Protein AF-A0A9P3QQF1-F1 (afdb_monomer_lite)

Radius of gyration: 11.88 Å; chains: 1; bounding box: 28×16×33 Å

InterPro domains:
  IPR029063 S-adenosyl-L-methionine-dependent methyltransferase su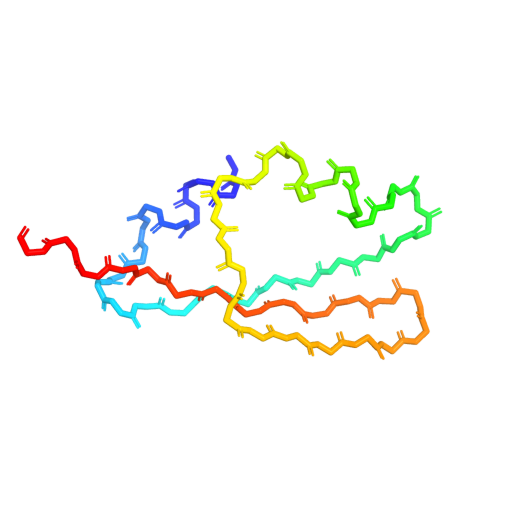perfamily [SSF53335] (2-55)

Foldseek 3Di:
DVVVVLVPADAFGKDKDKDFPPPPHVVVVVVVDPFDFPDWDDDPRMIITMGTNHDDD

Secondary structure (DSSP, 8-state):
-HHHHHHHSPTT-EEEEEEETTTS-HHHHTTS--S--SEEEEETTEEEEEEE-----

Sequence (57 aa):
GFEECMRVLKPNGILIFKWNEDQIKLSEILKIIDFEPLFGNKRSKTHWLVFMKEDRE

Structure (mmCIF, N/CA/C/O backbone):
data_AF-A0A9P3QQF1-F1
#
_entry.id   AF-A0A9P3QQF1-F1
#
loop_
_atom_site.group_PDB
_atom_site.id
_atom_site.type_symbol
_atom_site.label_atom_id
_atom_site.label_alt_id
_atom_site.label_comp_id
_atom_site.label_asym_id
_atom_site.label_entity_id
_atom_site.label_seq_id
_atom_site.pdbx_PDB_ins_code
_atom_site.Cartn_x
_atom_site.Cartn_y
_atom_site.Cartn_z
_atom_site.occupancy
_atom_site.B_iso_or_equiv
_atom_site.auth_seq_id
_atom_site.auth_comp_id
_atom_site.auth_asym_id
_atom_site.auth_atom_id
_atom_site.pdbx_PDB_model_num
ATOM 1 N N . GLY A 1 1 ? -13.422 1.816 -8.264 1.00 85.69 1 GLY A N 1
ATOM 2 C CA . GLY A 1 1 ? -12.556 0.624 -8.146 1.00 85.69 1 GLY A CA 1
ATOM 3 C C . GLY A 1 1 ? -11.821 0.646 -6.825 1.00 85.69 1 GLY A C 1
ATOM 4 O O . GLY A 1 1 ? -12.294 0.036 -5.881 1.00 85.69 1 GLY A O 1
ATOM 5 N N . PHE A 1 2 ? -10.730 1.411 -6.737 1.00 93.75 2 PHE A N 1
ATOM 6 C CA . PHE A 1 2 ? -9.975 1.588 -5.489 1.00 93.75 2 PHE A CA 1
ATOM 7 C C . PHE A 1 2 ? -10.842 2.121 -4.333 1.00 93.75 2 PHE A C 1
ATOM 9 O O . PHE A 1 2 ? -10.847 1.540 -3.253 1.00 93.75 2 PHE A O 1
ATOM 16 N N . GLU A 1 3 ? -11.653 3.153 -4.586 1.00 93.50 3 GLU A N 1
ATOM 17 C CA . GLU A 1 3 ? -12.612 3.687 -3.604 1.00 93.50 3 GLU A CA 1
ATOM 18 C C . GLU A 1 3 ? -13.582 2.634 -3.068 1.00 93.50 3 GLU A C 1
ATOM 20 O O . GLU A 1 3 ? -13.886 2.625 -1.882 1.00 93.50 3 GLU A O 1
ATOM 25 N N . GLU A 1 4 ? -14.044 1.717 -3.921 1.00 95.31 4 GLU A N 1
ATOM 26 C CA . GLU A 1 4 ? -14.966 0.658 -3.511 1.00 95.31 4 GLU A CA 1
ATOM 27 C C . GLU A 1 4 ? -14.266 -0.333 -2.577 1.00 95.31 4 GLU A C 1
ATOM 29 O O . GLU A 1 4 ? -14.835 -0.714 -1.556 1.00 95.31 4 GLU A O 1
ATOM 34 N N . CYS A 1 5 ? -12.998 -0.666 -2.858 1.00 95.44 5 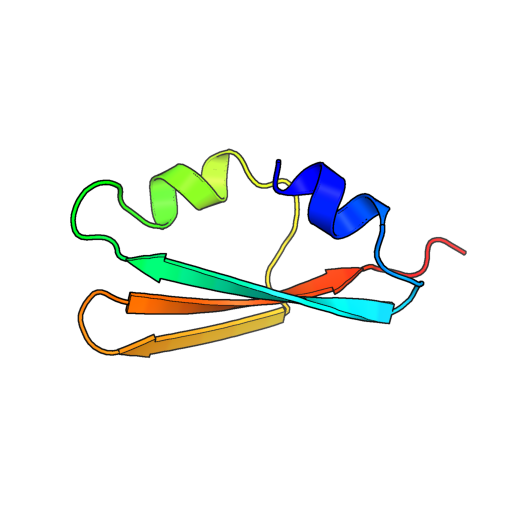CYS A N 1
ATOM 35 C CA . CYS A 1 5 ? -12.167 -1.453 -1.949 1.00 95.44 5 CYS A CA 1
ATOM 36 C C . CYS A 1 5 ? -12.020 -0.761 -0.587 1.00 95.44 5 CYS A C 1
ATOM 38 O O . CYS A 1 5 ? -12.143 -1.421 0.438 1.00 95.44 5 CYS A O 1
ATOM 40 N N . MET A 1 6 ? -11.818 0.560 -0.558 1.00 95.38 6 MET A N 1
ATOM 41 C CA . MET A 1 6 ? -11.751 1.319 0.697 1.00 95.38 6 MET A CA 1
ATOM 42 C C . MET A 1 6 ? -13.115 1.409 1.401 1.00 95.38 6 MET A C 1
ATOM 44 O O . MET A 1 6 ? -13.193 1.300 2.625 1.00 95.38 6 MET A O 1
ATOM 48 N N . ARG A 1 7 ? -14.219 1.553 0.657 1.00 94.75 7 ARG A N 1
ATOM 49 C CA . ARG A 1 7 ? -15.579 1.682 1.202 1.00 94.75 7 ARG A CA 1
ATOM 50 C C . ARG A 1 7 ? -15.990 0.444 1.992 1.00 94.75 7 ARG A C 1
ATOM 52 O O . ARG A 1 7 ? -16.535 0.594 3.087 1.00 94.75 7 ARG A O 1
ATOM 59 N N . VAL A 1 8 ? -15.708 -0.751 1.468 1.00 95.75 8 VAL A N 1
ATOM 60 C CA . VAL A 1 8 ? -16.137 -2.030 2.065 1.00 95.75 8 VAL A CA 1
ATOM 61 C C . VAL A 1 8 ? -15.300 -2.477 3.264 1.00 95.75 8 VAL A C 1
ATOM 63 O O . VAL A 1 8 ? -15.726 -3.364 4.002 1.00 95.75 8 VAL A O 1
ATOM 66 N N . LEU A 1 9 ? -14.129 -1.875 3.493 1.00 95.88 9 LEU A N 1
ATOM 67 C CA . LEU A 1 9 ? -13.332 -2.178 4.678 1.00 95.88 9 LEU A CA 1
ATOM 68 C C . LEU A 1 9 ? -14.056 -1.741 5.957 1.00 95.88 9 LEU A C 1
ATOM 70 O O . LEU A 1 9 ? -14.729 -0.708 6.002 1.00 95.88 9 LEU A O 1
ATOM 74 N N . LYS A 1 10 ? -13.887 -2.524 7.025 1.00 95.38 10 LYS A N 1
ATOM 75 C CA . LYS A 1 10 ? -14.231 -2.082 8.382 1.00 95.38 10 LYS A CA 1
ATOM 76 C C . LYS A 1 10 ? -13.344 -0.895 8.776 1.00 95.38 10 LYS A C 1
ATOM 78 O O . LYS A 1 10 ? -12.277 -0.729 8.177 1.00 95.38 10 LYS A O 1
ATOM 83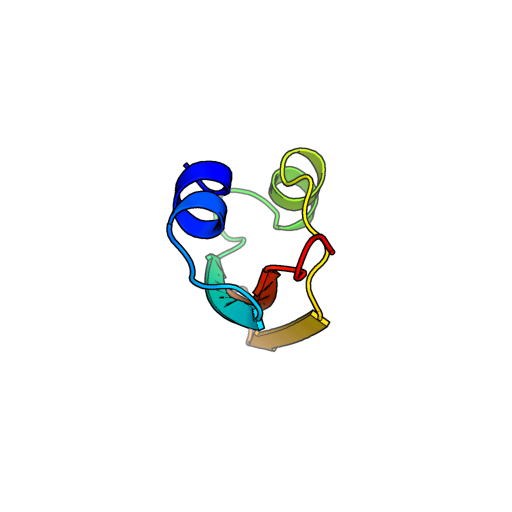 N N . PRO A 1 11 ? -13.752 -0.087 9.762 1.00 95.12 11 PRO A N 1
ATOM 84 C CA . PRO A 1 11 ? -12.862 0.924 10.303 1.00 95.12 11 PRO A CA 1
ATOM 85 C C . PRO A 1 11 ? -11.521 0.346 10.755 1.00 95.12 11 PRO A C 1
ATOM 87 O O . PRO A 1 11 ? -11.468 -0.792 11.232 1.00 95.12 11 PRO A O 1
ATOM 90 N N . ASN A 1 12 ? -10.440 1.095 10.523 1.00 94.25 12 ASN A N 1
ATOM 91 C CA . ASN A 1 12 ? -9.048 0.662 10.706 1.00 94.25 12 ASN A CA 1
ATOM 92 C C . ASN A 1 12 ? -8.657 -0.578 9.874 1.00 94.25 12 ASN A C 1
ATOM 94 O O . ASN A 1 12 ? -7.641 -1.227 10.123 1.00 94.25 12 ASN A O 1
ATOM 98 N N . GLY A 1 13 ? -9.466 -0.935 8.872 1.0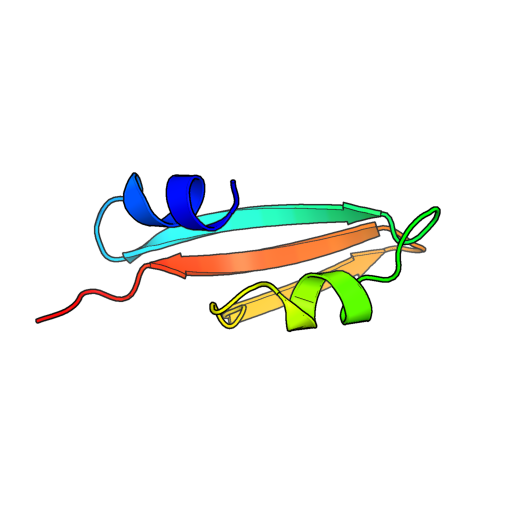0 96.31 13 GLY A N 1
ATOM 99 C CA . GLY A 1 13 ? -9.183 -2.022 7.946 1.00 96.31 13 GLY A CA 1
ATOM 100 C C . GLY A 1 13 ? -8.027 -1.679 7.010 1.00 96.31 13 GLY A C 1
ATOM 101 O O . GLY A 1 13 ? -7.844 -0.524 6.629 1.00 96.31 13 GLY A O 1
ATOM 102 N N . ILE A 1 14 ? -7.270 -2.699 6.610 1.00 97.00 14 ILE A N 1
ATOM 103 C CA . ILE A 1 14 ? -6.080 -2.550 5.768 1.00 97.00 14 ILE A CA 1
ATOM 104 C C . ILE A 1 14 ? -6.378 -2.973 4.328 1.00 97.00 14 ILE A C 1
ATOM 106 O O . ILE A 1 14 ? -6.894 -4.067 4.092 1.00 97.00 14 ILE A O 1
ATOM 110 N N . LEU A 1 15 ? -5.989 -2.136 3.365 1.00 97.56 15 LEU A N 1
ATOM 111 C CA . LEU A 1 15 ? -5.941 -2.476 1.945 1.00 97.56 15 LEU A CA 1
ATOM 112 C C . LEU A 1 15 ? -4.483 -2.641 1.510 1.00 97.56 15 LEU A C 1
ATOM 114 O O . LEU A 1 15 ? -3.698 -1.697 1.568 1.00 97.56 15 LEU A O 1
ATOM 118 N N . ILE A 1 16 ? -4.129 -3.831 1.027 1.00 97.19 16 ILE A N 1
ATOM 119 C CA . ILE A 1 16 ? -2.830 -4.078 0.395 1.00 97.19 16 ILE A CA 1
ATOM 120 C C . ILE A 1 16 ? -2.999 -3.945 -1.117 1.00 97.19 16 ILE A C 1
ATOM 122 O O . ILE A 1 16 ? -3.743 -4.702 -1.740 1.00 97.19 16 ILE A O 1
ATOM 126 N N . PHE A 1 17 ? -2.278 -3.004 -1.713 1.00 96.94 17 PHE A N 1
ATOM 127 C CA . PHE A 1 17 ? -2.306 -2.719 -3.140 1.00 96.94 17 PHE A CA 1
ATOM 128 C C . PHE A 1 17 ? -0.988 -3.140 -3.792 1.00 96.94 17 PHE A C 1
ATOM 130 O O . PHE A 1 17 ? 0.082 -2.648 -3.435 1.00 96.94 17 PHE A O 1
ATOM 137 N N . LYS A 1 18 ? -1.060 -4.052 -4.764 1.00 96.50 18 LYS A N 1
ATOM 138 C CA . LYS A 1 18 ? 0.093 -4.520 -5.541 1.00 96.50 18 LYS A CA 1
ATOM 139 C C . LYS A 1 18 ? 0.028 -3.944 -6.952 1.00 96.50 18 LYS A C 1
ATOM 141 O O . LYS A 1 18 ? -0.943 -4.195 -7.661 1.00 96.50 18 L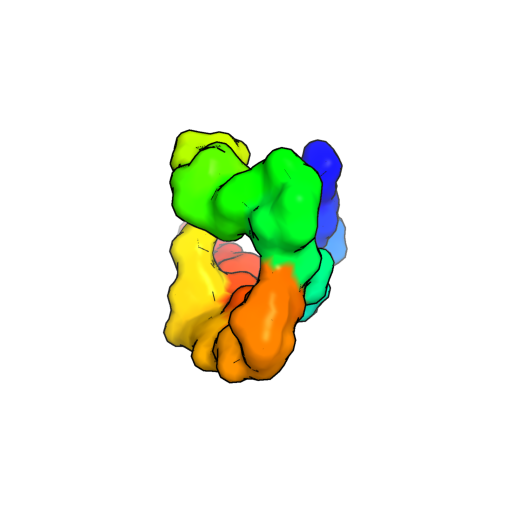YS A O 1
ATOM 146 N N . TRP A 1 19 ? 1.077 -3.252 -7.384 1.00 96.69 19 TRP A N 1
ATOM 147 C CA . TRP A 1 19 ? 1.141 -2.612 -8.700 1.00 96.69 19 TRP A CA 1
ATOM 148 C C . TRP A 1 19 ? 2.443 -2.932 -9.432 1.00 96.69 19 TRP A C 1
ATOM 150 O O . TRP A 1 19 ? 3.501 -2.918 -8.813 1.00 96.69 19 TRP A O 1
ATOM 160 N N . ASN A 1 20 ? 2.400 -3.194 -10.740 1.00 96.75 20 ASN A N 1
ATOM 161 C CA . ASN A 1 20 ? 3.602 -3.286 -11.576 1.00 96.75 20 ASN A CA 1
ATOM 162 C C . ASN A 1 20 ? 3.664 -2.072 -12.514 1.00 96.75 20 ASN A C 1
ATOM 164 O O . ASN A 1 20 ? 2.714 -1.802 -13.241 1.00 96.75 20 ASN A O 1
ATOM 168 N N . GLU A 1 21 ? 4.795 -1.368 -12.512 1.00 95.81 21 GLU A N 1
ATOM 169 C CA . GLU A 1 21 ? 5.026 -0.168 -13.323 1.00 95.81 21 GLU A CA 1
ATOM 170 C C . GLU A 1 21 ? 5.407 -0.432 -14.792 1.00 95.81 21 GLU A C 1
ATOM 172 O O . GLU A 1 21 ? 5.795 0.504 -15.486 1.00 95.81 21 GLU A O 1
ATOM 177 N N . ASP A 1 22 ? 5.346 -1.675 -15.282 1.00 95.69 22 ASP A N 1
ATOM 178 C CA . ASP A 1 22 ? 5.718 -2.021 -16.666 1.00 95.69 22 ASP A CA 1
ATOM 179 C C . ASP A 1 22 ? 4.879 -1.291 -17.727 1.00 95.69 22 ASP A C 1
ATOM 181 O O . ASP A 1 22 ? 5.406 -0.943 -18.782 1.00 95.69 22 ASP A O 1
ATOM 185 N N . GLN A 1 23 ? 3.589 -1.066 -17.460 1.00 94.31 23 GLN A N 1
ATOM 186 C CA . GLN A 1 23 ? 2.670 -0.422 -18.408 1.00 94.31 23 GLN A CA 1
ATOM 187 C C . GLN A 1 23 ? 2.337 1.020 -18.024 1.00 94.31 23 GLN A C 1
ATOM 189 O O . GLN A 1 23 ? 2.320 1.896 -18.882 1.00 94.31 23 GLN A O 1
ATOM 194 N N . ILE A 1 24 ? 2.062 1.262 -16.742 1.00 95.25 24 ILE A N 1
ATOM 195 C CA . ILE A 1 24 ? 1.630 2.561 -16.215 1.00 95.25 24 ILE A CA 1
ATOM 196 C C . ILE A 1 24 ? 2.411 2.823 -14.931 1.00 95.25 24 ILE A C 1
ATOM 198 O O . ILE A 1 24 ? 2.486 1.955 -14.052 1.00 95.25 24 ILE A O 1
ATOM 202 N N . LYS A 1 25 ? 2.988 4.020 -14.803 1.00 95.94 25 LYS A N 1
ATOM 203 C CA . LYS A 1 25 ? 3.821 4.361 -13.642 1.00 95.94 25 LYS A CA 1
ATOM 204 C C . LYS A 1 25 ? 2.962 4.466 -12.387 1.00 95.94 25 LYS A C 1
ATOM 206 O O . LYS A 1 25 ? 1.837 4.960 -12.438 1.00 95.94 25 LYS A O 1
ATOM 211 N N . LEU A 1 26 ? 3.513 4.090 -11.230 1.00 95.00 26 LEU A N 1
ATOM 212 C CA . LEU A 1 26 ? 2.790 4.227 -9.965 1.00 95.00 26 LEU A CA 1
ATOM 213 C C . LEU A 1 26 ? 2.400 5.688 -9.706 1.00 95.00 26 LEU A C 1
ATOM 215 O O . LEU A 1 26 ? 1.310 5.953 -9.217 1.00 95.00 26 LEU A O 1
ATOM 219 N N . SER A 1 27 ? 3.254 6.640 -10.085 1.00 94.31 27 SER A N 1
ATOM 220 C CA . SER A 1 27 ? 2.986 8.072 -9.923 1.00 94.31 27 SER A CA 1
ATOM 221 C C . SER A 1 27 ? 1.783 8.581 -10.719 1.00 94.31 27 SER A C 1
ATOM 223 O O . SER A 1 27 ? 1.231 9.615 -10.364 1.00 94.31 27 SER A O 1
ATOM 225 N N . GLU A 1 28 ? 1.368 7.898 -11.787 1.00 95.56 28 GLU A N 1
ATOM 226 C CA . GLU A 1 28 ? 0.153 8.247 -12.535 1.00 95.56 28 GLU A CA 1
ATOM 227 C C . GLU A 1 28 ? -1.091 7.727 -11.815 1.00 95.56 28 GLU A C 1
ATOM 229 O O . GLU A 1 28 ? -2.082 8.442 -11.706 1.00 95.56 28 GLU A O 1
ATOM 234 N N . ILE A 1 29 ? -1.002 6.524 -11.246 1.00 93.31 29 ILE A N 1
ATOM 235 C CA . ILE A 1 29 ? -2.066 5.923 -10.437 1.00 93.31 29 ILE A CA 1
ATOM 236 C C . ILE A 1 29 ? -2.262 6.674 -9.116 1.00 93.31 29 ILE A C 1
ATOM 238 O O . ILE A 1 29 ? -3.392 6.923 -8.714 1.00 93.31 29 ILE A O 1
ATOM 242 N N . LEU A 1 30 ? -1.186 7.098 -8.453 1.00 92.94 30 LEU A N 1
ATOM 243 C CA . LEU A 1 30 ? -1.285 7.847 -7.196 1.00 92.94 30 LEU A CA 1
ATOM 244 C C . LEU A 1 30 ? -1.929 9.230 -7.363 1.00 92.94 30 LEU A C 1
ATOM 246 O O . LEU A 1 30 ? -2.450 9.760 -6.395 1.00 92.94 30 LEU A O 1
ATOM 250 N N . LYS A 1 31 ? -1.944 9.810 -8.571 1.00 94.38 31 LYS A N 1
ATOM 251 C CA . LYS A 1 31 ? -2.638 11.088 -8.832 1.00 94.38 31 LYS A CA 1
ATOM 252 C C . LYS A 1 31 ? -4.161 10.971 -8.838 1.00 94.38 31 LYS A C 1
ATOM 254 O O . LYS A 1 31 ? -4.826 11.996 -8.769 1.00 94.38 31 LYS A O 1
ATOM 259 N N . ILE A 1 32 ? -4.693 9.760 -9.003 1.00 94.25 32 ILE A N 1
ATOM 260 C CA . ILE A 1 32 ? -6.139 9.496 -9.073 1.00 94.25 32 ILE A CA 1
ATOM 261 C C . ILE A 1 32 ? -6.657 8.736 -7.847 1.00 94.25 32 ILE A C 1
ATOM 263 O O . ILE A 1 32 ? -7.836 8.407 -7.786 1.00 94.25 32 ILE A O 1
ATOM 267 N N . ILE A 1 33 ? -5.772 8.381 -6.912 1.00 93.69 33 ILE A N 1
ATOM 268 C CA . ILE A 1 33 ? -6.134 7.741 -5.651 1.00 93.69 33 ILE A CA 1
ATOM 269 C C . ILE A 1 33 ? -6.129 8.824 -4.576 1.00 93.69 33 ILE A C 1
ATOM 271 O O . ILE A 1 33 ? -5.071 9.339 -4.232 1.00 93.69 33 ILE A O 1
ATOM 275 N N . ASP A 1 34 ? -7.295 9.106 -3.999 1.00 92.12 34 ASP A N 1
ATOM 276 C CA . ASP A 1 34 ? -7.462 10.120 -2.943 1.00 92.12 34 ASP A CA 1
ATOM 277 C C . ASP A 1 34 ? -7.086 9.619 -1.533 1.00 92.12 34 ASP A C 1
ATOM 279 O O . ASP A 1 34 ? -7.441 10.223 -0.524 1.00 92.12 34 ASP A O 1
ATOM 283 N N . PHE A 1 35 ? -6.390 8.485 -1.444 1.00 92.62 35 PHE A N 1
ATOM 284 C CA . PHE A 1 35 ? -5.967 7.868 -0.188 1.00 92.62 35 PHE A CA 1
ATOM 285 C C . PHE A 1 35 ? -4.445 7.834 -0.109 1.00 92.62 35 PHE A C 1
ATOM 287 O O . PHE A 1 35 ? -3.777 7.453 -1.072 1.00 92.62 35 PHE A O 1
ATOM 294 N N . GLU A 1 36 ? -3.894 8.167 1.054 1.00 92.81 36 GLU A N 1
ATOM 295 C CA . GLU A 1 36 ? -2.453 8.118 1.285 1.00 92.81 36 GLU A CA 1
ATOM 296 C C . GLU A 1 36 ? -2.029 6.733 1.814 1.00 92.81 36 GLU A C 1
ATOM 298 O O . GLU A 1 36 ? -2.686 6.175 2.700 1.00 92.81 36 GLU A O 1
ATOM 303 N N . PRO A 1 37 ? -0.960 6.121 1.272 1.00 95.38 37 PRO A N 1
ATOM 304 C CA . PRO A 1 37 ? -0.438 4.873 1.813 1.00 95.38 37 PRO A CA 1
ATOM 305 C C . PRO A 1 37 ? 0.291 5.119 3.140 1.00 95.38 37 PRO A C 1
ATOM 307 O O . PRO A 1 37 ? 1.104 6.030 3.248 1.00 95.38 37 PRO A O 1
ATOM 310 N N . LEU A 1 38 ? 0.089 4.238 4.121 1.00 95.81 38 LEU A N 1
ATOM 311 C CA . LEU A 1 38 ? 0.837 4.246 5.382 1.00 95.81 38 LEU A CA 1
ATOM 312 C C . LEU A 1 38 ? 2.324 3.962 5.162 1.00 95.81 38 LEU A C 1
ATOM 314 O O . LEU A 1 38 ? 3.198 4.587 5.753 1.00 95.81 38 LEU A O 1
ATOM 318 N N . PHE A 1 39 ? 2.607 2.950 4.346 1.00 96.56 39 PHE A N 1
ATOM 319 C CA . PHE A 1 39 ? 3.952 2.553 3.962 1.00 96.56 39 PHE A CA 1
ATOM 320 C C . PHE A 1 39 ? 3.895 1.664 2.722 1.00 96.56 39 PHE A C 1
ATOM 322 O O . PHE A 1 39 ? 2.834 1.211 2.281 1.00 96.56 39 PHE A O 1
ATOM 329 N N . GLY A 1 40 ? 5.064 1.386 2.159 1.00 95.56 40 GLY A N 1
ATOM 330 C CA . GLY A 1 40 ? 5.179 0.500 1.019 1.00 95.56 40 GLY A CA 1
ATOM 331 C C . GLY A 1 40 ? 6.576 -0.059 0.832 1.00 95.56 40 GLY A C 1
ATOM 332 O O . GLY A 1 40 ? 7.535 0.349 1.484 1.00 95.56 40 GLY A O 1
ATOM 333 N N . ASN A 1 41 ? 6.682 -1.019 -0.079 1.00 96.94 41 ASN A N 1
ATOM 334 C CA . ASN A 1 41 ? 7.942 -1.610 -0.497 1.00 96.94 41 ASN A CA 1
ATOM 335 C C . ASN A 1 41 ? 7.967 -1.752 -2.022 1.00 96.94 41 ASN A C 1
ATOM 337 O O . ASN A 1 41 ? 6.948 -2.042 -2.652 1.00 96.94 41 ASN A O 1
ATOM 341 N N . LYS A 1 42 ? 9.147 -1.581 -2.616 1.00 96.06 42 LYS A N 1
ATOM 342 C CA . LYS A 1 42 ? 9.388 -1.781 -4.041 1.00 96.06 42 LYS A CA 1
ATOM 343 C C . LYS A 1 42 ? 10.391 -2.908 -4.247 1.00 96.06 42 LYS A C 1
ATOM 345 O O . LYS A 1 42 ? 11.512 -2.855 -3.747 1.00 96.06 42 LYS A O 1
ATOM 350 N N . ARG A 1 43 ? 10.033 -3.876 -5.092 1.00 96.00 43 ARG A N 1
ATOM 351 C CA . ARG A 1 43 ? 10.954 -4.898 -5.600 1.00 96.00 43 ARG A CA 1
ATOM 352 C C . ARG A 1 43 ? 10.944 -4.894 -7.124 1.00 96.00 43 ARG A C 1
ATOM 354 O O . ARG A 1 43 ? 9.944 -5.246 -7.748 1.00 96.00 43 ARG A O 1
ATOM 361 N N . SER A 1 44 ? 12.080 -4.535 -7.729 1.00 95.69 44 SER A N 1
ATOM 362 C CA . SER A 1 44 ? 12.180 -4.278 -9.176 1.00 95.69 44 SER A CA 1
ATOM 363 C C . SER A 1 44 ? 11.103 -3.285 -9.630 1.00 95.69 44 SER A C 1
ATOM 365 O O . SER A 1 44 ? 11.099 -2.151 -9.162 1.00 95.69 44 SER A O 1
ATOM 367 N N . LYS A 1 45 ? 10.183 -3.690 -10.510 1.00 95.81 45 LYS A N 1
ATOM 368 C CA . LYS A 1 45 ? 9.103 -2.839 -11.027 1.00 95.81 45 LYS A CA 1
ATOM 369 C C . LYS A 1 45 ? 7.781 -3.005 -10.275 1.00 95.81 45 LYS A C 1
ATOM 371 O O . LYS A 1 45 ? 6.816 -2.314 -10.578 1.00 95.81 45 LYS A O 1
ATOM 376 N N . THR A 1 46 ? 7.718 -3.926 -9.311 1.00 97.00 46 THR A N 1
ATOM 377 C CA . THR A 1 46 ? 6.516 -4.166 -8.509 1.00 97.00 46 THR A CA 1
ATOM 378 C C . THR A 1 46 ? 6.566 -3.369 -7.211 1.00 97.00 46 THR A C 1
ATOM 380 O O . THR A 1 46 ? 7.538 -3.456 -6.461 1.00 97.00 46 THR A O 1
ATOM 383 N N . HIS A 1 47 ? 5.489 -2.650 -6.927 1.00 97.00 47 HIS A N 1
ATOM 384 C CA . HIS A 1 47 ? 5.238 -1.944 -5.681 1.00 97.00 47 HIS A CA 1
ATOM 385 C C . HIS A 1 47 ? 4.153 -2.641 -4.884 1.00 97.00 47 HIS A C 1
ATOM 387 O O . HIS A 1 47 ? 3.174 -3.140 -5.436 1.00 97.00 47 HIS A O 1
ATOM 393 N N . TRP A 1 48 ? 4.339 -2.628 -3.576 1.00 97.31 48 TRP A N 1
ATOM 394 C CA . TRP A 1 48 ? 3.340 -2.977 -2.588 1.00 97.31 48 TRP A CA 1
ATOM 395 C C . TRP A 1 48 ? 3.104 -1.742 -1.739 1.00 97.31 48 TRP A C 1
ATOM 397 O O . TRP A 1 48 ? 4.043 -1.230 -1.136 1.00 97.31 48 TRP A O 1
ATOM 407 N N . LEU A 1 49 ? 1.869 -1.268 -1.711 1.00 97.44 49 LEU A N 1
ATOM 408 C CA . LEU A 1 49 ? 1.435 -0.152 -0.888 1.00 97.44 49 LEU A CA 1
ATOM 409 C C . LEU A 1 49 ? 0.401 -0.657 0.107 1.00 97.44 49 LEU A C 1
ATOM 411 O O . LEU A 1 49 ? -0.426 -1.508 -0.223 1.00 97.44 49 LEU A O 1
ATOM 415 N N . VAL A 1 50 ? 0.462 -0.139 1.324 1.00 97.62 50 VAL A N 1
ATOM 416 C CA . VAL A 1 50 ? -0.468 -0.478 2.394 1.00 97.62 50 VAL A CA 1
ATOM 417 C C . VAL A 1 50 ? -1.241 0.776 2.752 1.00 97.62 50 VAL A C 1
ATOM 419 O O . VAL A 1 50 ? -0.642 1.785 3.103 1.00 97.62 50 VAL A O 1
ATOM 422 N N . PHE A 1 51 ? -2.563 0.706 2.666 1.00 97.00 51 PHE A N 1
ATOM 423 C CA . PHE A 1 51 ? -3.480 1.779 3.036 1.00 97.00 51 PHE A CA 1
ATOM 424 C C . PHE A 1 51 ? -4.314 1.335 4.232 1.00 97.00 51 PHE A C 1
ATOM 426 O O . PHE A 1 51 ? -4.583 0.142 4.394 1.00 97.00 51 PHE A O 1
ATOM 433 N N . MET A 1 52 ? -4.755 2.288 5.043 1.00 96.19 52 MET A N 1
ATOM 434 C CA . MET A 1 52 ? -5.670 2.037 6.151 1.00 96.19 52 MET A CA 1
ATOM 435 C C . MET A 1 52 ? -6.913 2.895 5.985 1.00 96.19 52 MET A C 1
ATOM 437 O O . MET A 1 52 ? -6.824 4.068 5.633 1.00 96.19 52 MET A O 1
ATOM 441 N N . LYS A 1 53 ? -8.083 2.301 6.219 1.00 94.88 53 LYS A N 1
ATOM 442 C CA . LYS A 1 53 ? -9.326 3.056 6.308 1.00 94.88 53 LYS A CA 1
ATOM 443 C C . LYS A 1 53 ? -9.344 3.790 7.641 1.00 94.88 53 LYS A C 1
ATOM 445 O O . LYS A 1 53 ? -9.468 3.144 8.679 1.00 94.88 53 LYS A O 1
ATOM 450 N N . GLU A 1 54 ? -9.235 5.110 7.593 1.00 88.00 54 GLU A N 1
ATOM 451 C CA . GLU A 1 54 ? -9.409 5.949 8.774 1.00 88.00 54 GLU A CA 1
ATOM 452 C C . GLU A 1 54 ? -10.802 5.739 9.375 1.00 88.00 54 GLU A C 1
ATOM 454 O O . GLU A 1 54 ? -11.805 5.644 8.654 1.00 88.00 54 GLU A O 1
ATOM 459 N N . ASP A 1 55 ? -10.850 5.641 10.700 1.00 80.44 55 ASP A N 1
ATOM 460 C CA . ASP A 1 55 ? -12.097 5.750 11.441 1.00 80.44 55 ASP A CA 1
ATOM 461 C C . ASP A 1 55 ? -12.528 7.217 11.385 1.00 80.44 55 ASP A C 1
ATOM 463 O O . ASP A 1 55 ? -11.827 8.100 11.879 1.00 80.44 55 ASP A O 1
ATOM 467 N N . ARG A 1 56 ? -13.647 7.495 10.714 1.00 63.50 56 ARG A N 1
ATOM 468 C CA . ARG A 1 56 ? -14.284 8.808 10.816 1.00 63.50 56 ARG A CA 1
ATOM 469 C C . ARG A 1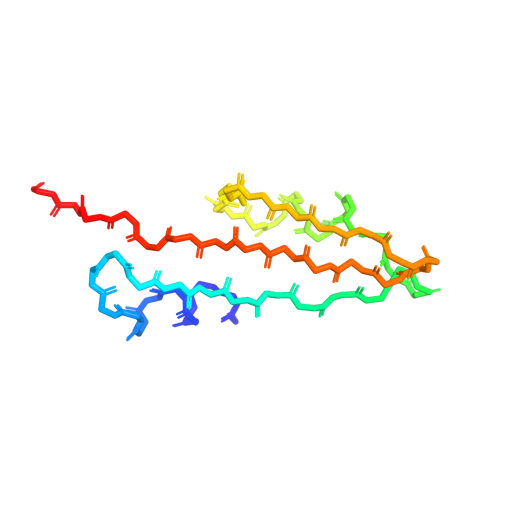 56 ? -15.104 8.770 12.099 1.00 63.50 56 ARG A C 1
ATOM 471 O O . ARG A 1 56 ? -16.190 8.191 12.077 1.00 63.50 56 ARG A O 1
ATOM 478 N N . GLU A 1 57 ? -14.550 9.297 13.190 1.00 48.50 57 GLU A N 1
ATOM 479 C CA . GLU A 1 57 ? -15.348 9.659 14.373 1.00 48.50 57 GLU A CA 1
ATOM 480 C C . GLU A 1 57 ? -16.462 10.650 14.002 1.00 48.50 57 GLU A C 1
ATOM 482 O O . GLU A 1 57 ? -16.223 11.535 13.143 1.00 48.50 57 GLU A O 1
#

Organism: Listeria monocytogenes (NCBI:txid1639)

pLDDT: mean 93.54, std 7.83, range [48.5, 97.62]